Protein AF-A0A0H5QFM5-F1 (afdb_monomer)

Mean predicted aligned error: 4.6 Å

Nearest PDB structures (foldseek):
  1una-assembly1_B  TM=2.976E-01  e=1.088E+00  Enterobacteria phage GA
  7pfp-assembly1_C  TM=3.178E-01  e=2.540E+00  Homo sapiens
  6tql-assembly1_C  TM=3.224E-01  e=4.653E+00  Homo sapiens

Structure (mmCIF, N/CA/C/O backbone):
data_AF-A0A0H5QFM5-F1
#
_entry.id   AF-A0A0H5QFM5-F1
#
loop_
_atom_site.group_PDB
_atom_site.id
_atom_site.type_symbol
_atom_site.label_atom_id
_atom_site.label_alt_id
_atom_site.label_comp_id
_atom_site.label_asym_id
_atom_site.label_entity_id
_atom_site.label_seq_id
_atom_site.pdbx_PDB_ins_code
_atom_site.Cartn_x
_atom_site.Cartn_y
_atom_site.Cartn_z
_atom_site.occupancy
_atom_site.B_iso_or_equiv
_atom_site.auth_seq_id
_atom_site.auth_comp_id
_atom_site.auth_asym_id
_atom_site.auth_atom_id
_atom_site.pdbx_PDB_model_num
ATOM 1 N N . MET A 1 1 ? 22.438 1.402 -10.620 1.00 63.16 1 MET A N 1
ATOM 2 C CA . MET A 1 1 ? 21.462 0.391 -11.087 1.00 63.16 1 MET A CA 1
ATOM 3 C C . MET A 1 1 ? 21.282 -0.649 -10.000 1.00 63.16 1 MET A C 1
ATOM 5 O O . MET A 1 1 ? 22.276 -1.055 -9.407 1.00 63.16 1 MET A O 1
ATOM 9 N N . SER A 1 2 ? 20.045 -1.045 -9.711 1.00 68.06 2 SER A N 1
ATOM 10 C CA . SER A 1 2 ? 19.729 -2.032 -8.675 1.00 68.06 2 SER A CA 1
ATOM 11 C C . SER A 1 2 ? 19.242 -3.313 -9.339 1.00 68.06 2 SER A C 1
ATOM 13 O O . SER A 1 2 ? 18.136 -3.308 -9.856 1.00 68.06 2 SER A O 1
ATOM 15 N N . ARG A 1 3 ? 20.011 -4.414 -9.294 1.00 82.94 3 ARG A N 1
ATOM 16 C CA . ARG A 1 3 ? 19.620 -5.727 -9.872 1.00 82.94 3 ARG A CA 1
ATOM 17 C C . ARG A 1 3 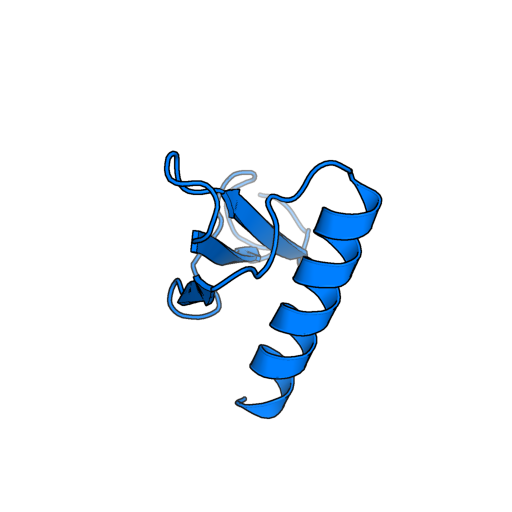? 18.407 -6.382 -9.180 1.00 82.94 3 ARG A C 1
ATOM 19 O O . ARG A 1 3 ? 18.152 -7.569 -9.354 1.00 82.94 3 ARG A O 1
ATOM 26 N N . TYR A 1 4 ? 17.695 -5.630 -8.355 1.00 83.44 4 TYR A N 1
ATOM 27 C CA . TYR A 1 4 ? 16.574 -6.069 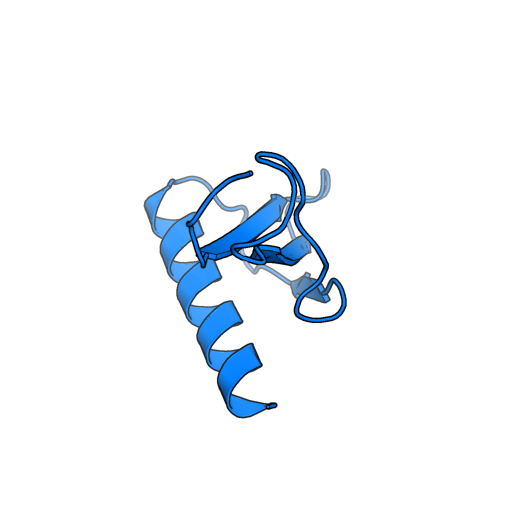-7.552 1.00 83.44 4 TYR A CA 1
ATOM 28 C C . TYR A 1 4 ? 15.273 -5.923 -8.351 1.00 83.44 4 TYR A C 1
ATOM 30 O O . TYR A 1 4 ? 14.924 -4.824 -8.780 1.00 83.44 4 TYR A O 1
ATOM 38 N N . ASN A 1 5 ? 14.563 -7.038 -8.532 1.00 89.75 5 ASN A N 1
ATOM 39 C CA . ASN A 1 5 ? 13.151 -7.039 -8.900 1.00 89.75 5 ASN A CA 1
ATOM 40 C C . ASN A 1 5 ? 12.334 -7.087 -7.606 1.00 89.75 5 ASN A C 1
ATOM 42 O O . ASN A 1 5 ? 12.603 -7.934 -6.753 1.00 89.75 5 ASN A O 1
ATOM 46 N N . GLY A 1 6 ? 11.364 -6.194 -7.444 1.00 91.19 6 GLY A N 1
ATOM 47 C CA . GLY A 1 6 ? 10.648 -6.067 -6.181 1.00 91.19 6 GLY A CA 1
ATOM 48 C C . GLY A 1 6 ? 9.276 -5.441 -6.322 1.00 91.19 6 GLY A C 1
ATOM 49 O O . GLY A 1 6 ? 9.015 -4.695 -7.263 1.00 91.19 6 GLY A O 1
ATOM 50 N N . ILE A 1 7 ? 8.428 -5.726 -5.339 1.00 92.00 7 ILE A N 1
ATOM 51 C CA . ILE A 1 7 ? 7.130 -5.087 -5.144 1.00 92.00 7 ILE A CA 1
ATOM 52 C C . ILE A 1 7 ? 7.174 -4.333 -3.817 1.00 92.00 7 ILE A C 1
ATOM 54 O O . ILE A 1 7 ? 7.685 -4.842 -2.819 1.00 92.00 7 ILE A O 1
ATOM 58 N N . ARG A 1 8 ? 6.637 -3.116 -3.813 1.00 92.75 8 ARG A N 1
ATOM 59 C CA . ARG A 1 8 ? 6.405 -2.308 -2.618 1.00 92.75 8 ARG A CA 1
ATOM 60 C C . ARG A 1 8 ? 4.912 -2.059 -2.505 1.00 92.75 8 ARG A C 1
ATOM 62 O O . ARG A 1 8 ? 4.304 -1.557 -3.447 1.00 92.75 8 ARG A O 1
ATOM 69 N N . VAL A 1 9 ? 4.352 -2.388 -1.348 1.00 92.75 9 VAL A N 1
ATOM 70 C CA . VAL A 1 9 ? 2.960 -2.094 -1.017 1.00 92.75 9 VAL A CA 1
ATOM 71 C C . VAL A 1 9 ? 2.948 -1.107 0.135 1.00 92.75 9 VAL A C 1
ATOM 73 O O . VAL A 1 9 ? 3.547 -1.366 1.177 1.00 92.75 9 VAL A O 1
ATOM 76 N N . THR A 1 10 ? 2.277 0.018 -0.067 1.00 91.44 10 THR A N 1
ATOM 77 C CA . THR A 1 10 ? 2.109 1.060 0.943 1.00 91.44 10 THR A CA 1
ATOM 78 C C . THR A 1 10 ? 0.624 1.247 1.199 1.00 91.44 10 THR A C 1
ATOM 80 O O . THR A 1 10 ? -0.139 1.449 0.256 1.00 91.44 10 THR A O 1
ATOM 83 N N . ILE A 1 11 ? 0.230 1.211 2.471 1.00 87.69 11 ILE A N 1
ATOM 84 C CA . ILE A 1 11 ? -1.096 1.629 2.920 1.00 87.69 11 ILE A CA 1
ATOM 85 C C . ILE A 1 11 ? -0.925 2.886 3.762 1.00 87.69 11 ILE A C 1
ATOM 87 O O . ILE A 1 11 ? -0.138 2.909 4.706 1.00 87.69 11 ILE A O 1
ATOM 91 N N . THR A 1 12 ? -1.645 3.945 3.408 1.00 87.75 12 THR A N 1
ATOM 92 C CA . THR A 1 12 ? -1.640 5.210 4.146 1.00 87.75 12 THR A CA 1
ATOM 93 C C . THR A 1 12 ? -3.046 5.504 4.637 1.00 87.75 12 THR A C 1
ATOM 95 O O . THR A 1 12 ? -3.942 5.725 3.825 1.00 87.75 12 THR A O 1
ATOM 98 N N . ALA A 1 13 ? -3.243 5.495 5.955 1.00 81.56 13 ALA A N 1
ATOM 99 C CA . ALA A 1 13 ? -4.518 5.866 6.553 1.00 81.56 13 ALA A CA 1
ATOM 100 C C . ALA A 1 13 ? -4.833 7.346 6.273 1.00 81.56 13 ALA A C 1
ATOM 102 O O . ALA A 1 13 ? -3.968 8.216 6.402 1.00 81.56 13 ALA A O 1
ATOM 103 N N . SER A 1 14 ? -6.073 7.623 5.881 1.00 77.50 14 SER A N 1
ATOM 104 C CA . SER A 1 14 ? -6.611 8.974 5.756 1.00 77.50 14 SER A CA 1
ATOM 105 C C . SER A 1 14 ? -6.749 9.604 7.149 1.00 77.50 14 SER A C 1
ATOM 107 O O . SER A 1 14 ? -7.087 8.897 8.101 1.00 77.50 14 SER A O 1
ATOM 109 N N . PRO A 1 15 ? -6.570 10.931 7.298 1.00 69.56 15 PRO A N 1
ATOM 110 C CA . PRO A 1 15 ? -6.775 11.628 8.571 1.00 69.56 15 PRO A CA 1
ATOM 111 C C . PRO A 1 15 ? -8.165 11.409 9.201 1.00 69.56 15 PRO A C 1
ATOM 113 O O . PRO A 1 15 ? -8.319 11.600 10.403 1.00 69.56 15 PRO A O 1
ATOM 116 N N . GLY A 1 16 ? -9.167 11.009 8.403 1.00 69.56 16 GLY A N 1
ATOM 117 C CA . GLY A 1 16 ? -10.533 10.684 8.841 1.00 69.56 16 GLY A CA 1
ATOM 118 C C . GLY A 1 16 ? -10.749 9.244 9.336 1.00 69.56 16 GLY A C 1
ATOM 119 O O . GLY A 1 16 ? -11.870 8.893 9.687 1.00 69.56 16 GLY A O 1
ATOM 120 N N . GLY A 1 17 ? -9.708 8.406 9.360 1.00 72.38 17 GLY A N 1
ATOM 121 C CA . GLY A 1 17 ? -9.677 7.123 10.075 1.00 72.38 17 GLY A CA 1
ATOM 122 C C . GLY A 1 17 ? -10.328 5.912 9.396 1.00 72.38 17 GLY A C 1
ATOM 123 O O . GLY A 1 17 ? -9.909 4.800 9.691 1.00 72.38 17 GLY A O 1
ATOM 124 N N . LEU A 1 18 ? -11.289 6.098 8.484 1.00 84.25 18 LEU A N 1
ATOM 125 C CA . LEU A 1 18 ? -12.041 4.992 7.848 1.00 84.25 18 LEU A CA 1
ATOM 126 C C . LEU A 1 18 ? -11.740 4.786 6.357 1.00 84.25 18 LEU A C 1
ATOM 128 O O . LEU A 1 18 ? -12.353 3.961 5.682 1.00 84.25 18 LEU A O 1
ATOM 132 N N . GLU A 1 19 ? -10.773 5.528 5.832 1.00 87.44 19 GLU A N 1
ATOM 133 C CA . GLU A 1 19 ? -10.271 5.349 4.475 1.00 87.44 19 GLU A CA 1
ATOM 134 C C . GLU A 1 19 ? -8.763 5.148 4.526 1.00 87.44 19 GLU A C 1
ATOM 136 O O . GLU A 1 19 ? -8.069 5.786 5.320 1.00 87.44 19 GLU A O 1
ATOM 141 N N . ALA A 1 20 ? -8.237 4.311 3.642 1.00 88.12 20 ALA A N 1
ATOM 142 C CA . ALA A 1 20 ? -6.810 4.231 3.396 1.00 88.12 20 ALA A CA 1
ATOM 143 C C . ALA A 1 20 ? -6.505 4.254 1.897 1.00 88.12 20 ALA A C 1
ATOM 145 O O . ALA A 1 20 ? -7.313 3.875 1.051 1.00 88.12 20 ALA A O 1
ATOM 146 N N . HIS A 1 21 ? -5.316 4.741 1.569 1.00 90.38 21 HIS A N 1
ATOM 147 C CA . HIS A 1 21 ? -4.796 4.779 0.214 1.00 90.38 21 HIS A CA 1
ATOM 148 C C . HIS A 1 21 ? -3.821 3.622 0.037 1.00 90.38 21 HIS A C 1
ATOM 150 O O . HIS A 1 21 ? -2.817 3.548 0.747 1.00 90.38 21 HIS A O 1
ATOM 156 N N . LEU A 1 22 ? -4.118 2.738 -0.911 1.00 90.75 22 LEU A N 1
ATOM 157 C CA . LEU A 1 22 ? -3.263 1.630 -1.304 1.00 90.75 22 LEU A CA 1
ATOM 158 C C . LEU A 1 22 ? -2.448 2.024 -2.536 1.00 90.75 22 LEU A C 1
ATOM 160 O O . LEU A 1 22 ? -2.996 2.387 -3.579 1.00 90.75 22 LEU A O 1
ATOM 164 N N . LEU A 1 23 ? -1.130 1.895 -2.424 1.00 95.00 23 LEU A N 1
ATOM 165 C CA . LEU A 1 23 ? -0.205 2.048 -3.536 1.00 95.00 23 LEU A CA 1
ATOM 166 C C . LEU A 1 23 ? 0.619 0.770 -3.691 1.00 95.00 23 LEU A C 1
ATOM 168 O O . LEU A 1 23 ? 1.335 0.374 -2.771 1.00 95.00 23 LEU A O 1
ATOM 172 N N . VAL A 1 24 ? 0.548 0.152 -4.870 1.00 94.75 24 VAL A N 1
ATOM 173 C CA . VAL A 1 24 ? 1.376 -1.003 -5.233 1.00 94.75 24 VAL A CA 1
ATOM 174 C C . VAL A 1 24 ? 2.314 -0.593 -6.355 1.00 94.75 24 VAL A C 1
ATOM 176 O O . VAL A 1 24 ? 1.888 -0.245 -7.458 1.00 94.75 24 VAL A O 1
ATOM 179 N N . GLN A 1 25 ? 3.606 -0.627 -6.062 1.00 95.25 25 GLN A N 1
ATOM 180 C CA . GLN A 1 25 ? 4.658 -0.230 -6.983 1.00 95.25 25 GLN A CA 1
ATOM 181 C C . GLN A 1 25 ? 5.563 -1.415 -7.275 1.00 95.25 25 GLN A C 1
ATOM 183 O O . GLN A 1 25 ? 5.815 -2.245 -6.400 1.00 95.25 25 GLN A O 1
ATOM 188 N N . HIS A 1 26 ? 6.098 -1.466 -8.486 1.00 93.81 26 HIS A N 1
ATOM 189 C CA . HIS A 1 26 ? 7.110 -2.436 -8.861 1.00 93.81 26 HIS A CA 1
ATOM 190 C C . HIS A 1 26 ? 8.438 -1.749 -9.146 1.00 93.81 26 HIS A C 1
ATOM 192 O O . HIS A 1 26 ? 8.513 -0.553 -9.443 1.00 93.81 26 HIS A O 1
ATOM 198 N N . LYS A 1 27 ? 9.497 -2.542 -9.050 1.00 94.19 27 LYS A N 1
ATOM 199 C CA . LYS A 1 27 ? 10.855 -2.131 -9.345 1.00 94.19 27 LYS A CA 1
ATOM 200 C C . LYS A 1 27 ? 11.395 -2.895 -10.538 1.00 94.19 27 LYS A C 1
ATOM 202 O O . LYS A 1 27 ?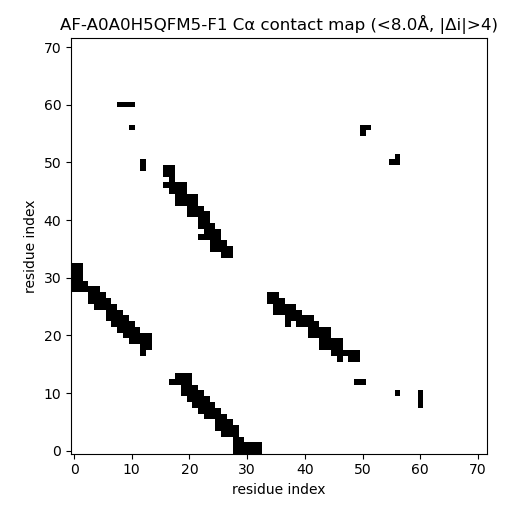 11.424 -4.123 -10.526 1.00 94.19 27 LYS A O 1
ATOM 207 N N . HIS A 1 28 ? 11.909 -2.169 -11.527 1.00 90.12 28 HIS A N 1
ATOM 208 C CA . HIS A 1 28 ? 12.631 -2.782 -12.633 1.00 90.12 28 HIS A CA 1
ATOM 209 C C . HIS A 1 28 ? 14.122 -3.005 -12.278 1.00 90.12 28 HIS A C 1
ATOM 211 O O . HIS A 1 28 ? 14.775 -2.062 -11.822 1.00 90.12 28 HIS A O 1
ATOM 217 N N . PRO A 1 29 ? 14.712 -4.191 -12.549 1.00 88.88 29 PRO A N 1
ATOM 218 C CA . PRO A 1 29 ? 16.119 -4.505 -12.236 1.00 88.88 29 PRO A CA 1
ATOM 219 C C . PRO A 1 29 ? 17.168 -3.623 -12.927 1.00 88.88 29 PRO A C 1
ATOM 221 O O . PRO A 1 29 ? 18.333 -3.589 -12.535 1.00 88.88 29 PRO A O 1
ATOM 224 N N . MET A 1 30 ? 16.776 -2.944 -14.003 1.00 88.88 30 MET A N 1
ATOM 225 C CA . MET A 1 30 ? 17.653 -2.011 -14.714 1.00 88.88 30 MET A CA 1
ATOM 226 C C . MET A 1 30 ? 17.416 -0.547 -14.336 1.00 88.88 30 MET A C 1
ATOM 228 O O . MET A 1 30 ? 18.148 0.318 -14.810 1.00 88.88 30 MET A O 1
ATOM 232 N N . GLY A 1 31 ? 16.433 -0.271 -13.476 1.00 87.31 31 GLY A N 1
ATOM 233 C CA . GLY A 1 31 ? 16.125 1.077 -13.013 1.00 87.31 31 GLY A CA 1
ATOM 234 C C . GLY A 1 31 ? 17.109 1.615 -11.968 1.00 87.31 31 GLY A C 1
ATOM 235 O O . GLY A 1 31 ? 18.013 0.922 -11.462 1.00 87.31 31 GLY A O 1
ATOM 236 N N . GLY A 1 32 ? 16.911 2.884 -11.616 1.00 89.06 32 GLY A N 1
ATOM 237 C CA . GLY A 1 32 ? 17.540 3.538 -10.469 1.00 89.06 32 GLY A CA 1
ATOM 238 C C . GLY A 1 32 ? 17.226 2.820 -9.151 1.00 89.06 32 GLY A C 1
ATOM 239 O O . GLY A 1 32 ? 16.305 2.011 -9.067 1.00 89.06 32 GLY A O 1
ATOM 240 N N . TRP A 1 33 ? 18.001 3.069 -8.090 1.00 84.44 33 TRP A N 1
ATOM 241 C CA . TRP A 1 33 ? 17.752 2.437 -6.782 1.00 84.44 33 TRP A CA 1
ATOM 242 C C . TRP A 1 33 ? 16.385 2.837 -6.199 1.00 84.44 33 TRP A C 1
ATOM 244 O O . TRP A 1 33 ? 15.624 1.963 -5.779 1.00 84.44 33 TRP A O 1
ATOM 254 N N . ASP A 1 34 ? 16.031 4.115 -6.313 1.00 88.06 34 ASP A N 1
ATOM 255 C CA . ASP A 1 34 ? 14.762 4.680 -5.831 1.00 88.06 34 ASP A CA 1
ATOM 256 C C . ASP A 1 34 ? 13.691 4.799 -6.920 1.00 88.06 34 ASP A C 1
ATOM 258 O O . ASP A 1 34 ? 12.642 5.403 -6.712 1.00 88.06 34 ASP A O 1
ATOM 262 N N . GLU A 1 35 ? 13.935 4.201 -8.085 1.00 91.38 35 GLU A N 1
ATOM 263 C CA . GLU A 1 35 ? 12.956 4.164 -9.162 1.00 91.38 35 GLU A CA 1
ATOM 264 C C . GLU A 1 35 ? 11.933 3.056 -8.895 1.00 91.38 35 GLU A C 1
ATOM 266 O O . GLU A 1 35 ? 12.261 1.862 -8.908 1.00 91.38 35 GLU A O 1
ATOM 271 N N . TRP A 1 36 ? 10.704 3.489 -8.625 1.00 93.25 36 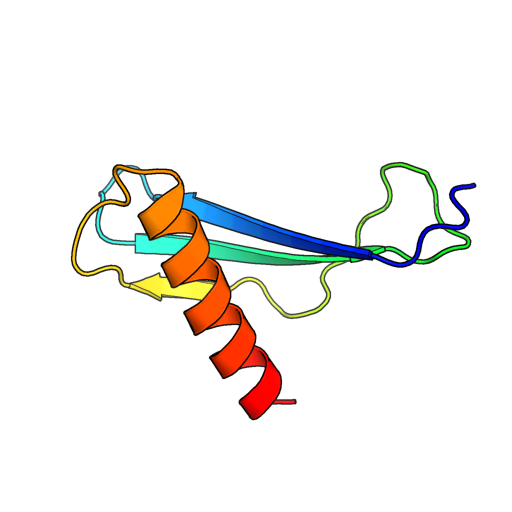TRP A N 1
ATOM 272 C CA . TRP A 1 36 ? 9.527 2.660 -8.401 1.00 93.25 36 TRP A CA 1
ATOM 273 C C . TRP A 1 36 ? 8.388 3.197 -9.256 1.00 93.25 36 TRP A C 1
ATOM 275 O O . TRP A 1 36 ? 8.095 4.392 -9.236 1.00 93.25 36 TRP A O 1
ATOM 285 N N . THR A 1 37 ? 7.732 2.312 -9.991 1.00 92.62 37 THR A N 1
ATOM 286 C CA . THR A 1 37 ? 6.644 2.650 -10.914 1.00 92.62 37 THR A CA 1
ATOM 287 C C . THR A 1 37 ? 5.351 1.998 -10.451 1.00 92.62 37 THR A C 1
ATOM 289 O O . THR A 1 37 ? 5.37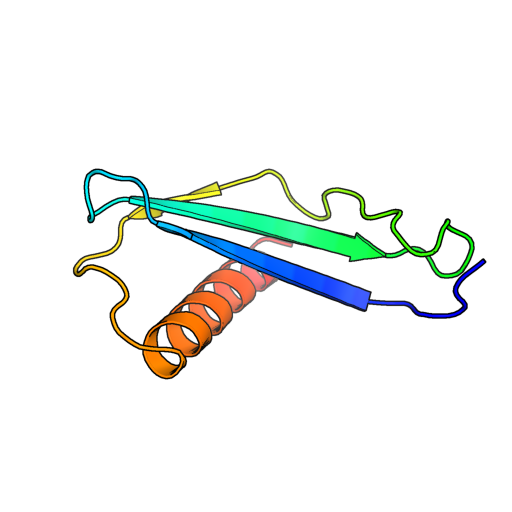9 0.940 -9.823 1.00 92.62 37 THR A O 1
ATOM 292 N N . SER A 1 38 ? 4.207 2.634 -10.719 1.00 93.38 38 SER A N 1
ATOM 293 C CA . SER A 1 38 ? 2.902 2.065 -10.352 1.00 93.38 38 SER A CA 1
ATOM 294 C C . SER A 1 38 ? 2.715 0.729 -11.064 1.00 93.38 38 SER A C 1
ATOM 296 O O . SER A 1 38 ? 2.825 0.671 -12.285 1.00 93.38 38 SER A O 1
ATOM 298 N N . PHE A 1 39 ? 2.463 -0.337 -10.304 1.00 92.62 39 PHE A N 1
ATOM 299 C CA . PHE A 1 39 ? 2.167 -1.655 -10.867 1.00 92.62 39 PHE A CA 1
ATOM 300 C C . PHE A 1 39 ? 0.684 -1.779 -11.214 1.00 92.62 39 PHE A C 1
ATOM 302 O O . PHE A 1 39 ? 0.331 -2.241 -12.293 1.00 92.62 39 PHE A O 1
ATOM 309 N N . VAL A 1 40 ? -0.173 -1.290 -10.317 1.00 91.50 40 VAL A N 1
ATOM 310 C CA . VAL A 1 40 ? -1.608 -1.098 -10.551 1.00 91.50 40 VAL A CA 1
ATOM 311 C C . VAL A 1 40 ? -1.993 0.349 -10.223 1.00 91.50 40 VAL A C 1
ATOM 313 O O . VAL A 1 40 ? -1.202 1.047 -9.570 1.00 91.50 40 VAL A O 1
ATOM 316 N N . PRO A 1 41 ? -3.153 0.846 -10.693 1.00 91.19 41 PRO A N 1
ATOM 317 C CA . PRO A 1 41 ? -3.654 2.157 -10.295 1.00 91.19 41 PRO A CA 1
ATOM 318 C C . PRO A 1 41 ? -3.789 2.270 -8.765 1.00 91.19 41 PRO A C 1
ATOM 320 O O . PRO A 1 41 ? -4.123 1.277 -8.121 1.00 91.19 41 PRO A O 1
ATOM 323 N N . PRO A 1 42 ? -3.544 3.448 -8.163 1.00 91.06 42 PRO A N 1
ATOM 324 C CA . PRO A 1 42 ? -3.787 3.658 -6.738 1.00 91.06 42 PRO A CA 1
ATOM 325 C C . PRO A 1 42 ? -5.261 3.437 -6.384 1.00 91.06 42 PRO A C 1
ATOM 327 O O . PRO A 1 42 ? -6.147 3.933 -7.084 1.00 91.06 42 PRO A O 1
ATOM 330 N N . GLU A 1 43 ? -5.521 2.752 -5.274 1.00 90.56 43 GLU A N 1
ATOM 331 C CA . GLU A 1 43 ? -6.879 2.422 -4.827 1.00 90.56 43 GLU A CA 1
ATOM 332 C C . GLU A 1 43 ? -7.194 3.097 -3.493 1.00 90.56 43 GLU A C 1
ATOM 334 O O . GLU A 1 43 ? -6.328 3.251 -2.627 1.00 90.56 43 GLU A O 1
ATOM 339 N N . ARG A 1 44 ? -8.454 3.505 -3.323 1.00 90.31 44 ARG A N 1
ATOM 340 C CA . ARG A 1 44 ? -8.998 3.878 -2.016 1.00 90.31 44 ARG A CA 1
ATOM 341 C C . ARG A 1 44 ? -9.719 2.672 -1.450 1.00 90.31 44 ARG A C 1
ATOM 343 O O . ARG A 1 44 ? -10.588 2.115 -2.116 1.00 90.31 44 ARG A O 1
ATOM 350 N N . ILE A 1 45 ? -9.357 2.301 -0.234 1.00 90.12 45 ILE A N 1
ATOM 351 C CA . ILE A 1 45 ? -9.954 1.182 0.483 1.00 90.12 45 ILE A CA 1
ATOM 352 C C . ILE A 1 45 ? -10.700 1.722 1.696 1.00 90.12 45 ILE A C 1
ATOM 354 O O . ILE A 1 45 ? -10.194 2.590 2.411 1.00 90.12 45 ILE A O 1
ATOM 358 N N . LEU A 1 46 ? -11.912 1.218 1.901 1.00 89.00 46 LEU A N 1
ATOM 359 C CA . LEU A 1 46 ? -12.643 1.426 3.143 1.00 89.00 46 LEU A CA 1
ATOM 360 C C . LEU A 1 46 ? -12.083 0.462 4.187 1.00 89.00 46 LEU A C 1
ATOM 362 O O . LEU A 1 46 ? -11.850 -0.710 3.884 1.00 89.00 46 LEU A O 1
ATOM 366 N N . ILE A 1 47 ? -11.842 0.972 5.389 1.00 87.25 47 ILE A N 1
ATOM 367 C CA . ILE A 1 47 ? -11.435 0.173 6.543 1.00 87.25 47 ILE A CA 1
ATOM 368 C C . ILE A 1 47 ? -12.474 0.356 7.643 1.00 87.25 47 ILE A C 1
ATOM 370 O O . ILE A 1 47 ? -12.921 1.474 7.893 1.00 87.25 47 ILE A O 1
ATOM 374 N N . ASP A 1 48 ? -12.871 -0.747 8.271 1.00 82.25 48 ASP A N 1
ATOM 375 C CA . ASP A 1 48 ? -13.901 -0.731 9.314 1.00 82.25 48 ASP A CA 1
ATOM 376 C C . ASP A 1 48 ? -13.391 -0.052 10.592 1.00 82.25 48 ASP A C 1
ATOM 378 O O . ASP A 1 48 ? -14.137 0.634 11.289 1.00 82.25 48 ASP A O 1
ATOM 382 N N . GLU A 1 49 ? -12.094 -0.208 10.868 1.00 81.62 49 GLU A N 1
ATOM 383 C CA . GLU A 1 49 ? -11.414 0.353 12.028 1.00 81.62 49 GLU A CA 1
ATOM 384 C C . GLU A 1 49 ? -10.045 0.928 11.623 1.00 81.62 49 GLU A C 1
ATOM 386 O O . GLU A 1 49 ? -9.403 0.413 10.697 1.00 81.62 49 GLU A O 1
ATOM 391 N N . PRO A 1 50 ? -9.563 1.984 12.304 1.00 81.75 50 PRO A N 1
ATOM 392 C CA . PRO A 1 50 ? -8.220 2.501 12.081 1.00 81.75 50 PRO A CA 1
ATOM 393 C C . PRO A 1 50 ? -7.153 1.432 12.340 1.00 81.75 50 PRO A C 1
ATOM 395 O O . PRO A 1 50 ? -7.136 0.804 13.395 1.00 81.75 50 PRO A O 1
ATOM 398 N N . VAL A 1 51 ? -6.209 1.287 11.407 1.00 82.19 51 VAL A N 1
ATOM 399 C CA . VAL A 1 51 ? -5.063 0.380 11.563 1.00 82.19 51 VAL A CA 1
ATOM 400 C C . VAL A 1 51 ? -4.199 0.850 12.736 1.00 82.19 51 VAL A C 1
ATOM 402 O O . VAL A 1 51 ? -3.572 1.909 12.672 1.00 82.19 51 VAL A O 1
ATOM 405 N N . SER A 1 52 ? -4.160 0.056 13.802 1.00 82.94 52 SER A N 1
ATOM 406 C CA . SER A 1 52 ? -3.544 0.408 15.086 1.00 82.94 52 SER A CA 1
ATOM 407 C C . SER A 1 52 ? -2.242 -0.349 15.365 1.00 82.94 52 SER A C 1
ATOM 409 O O . SER A 1 52 ? -1.461 0.043 16.235 1.00 82.94 52 SER A O 1
ATOM 411 N N . SER A 1 53 ? -1.968 -1.411 14.599 1.00 86.19 53 SER A N 1
ATOM 412 C CA . SER A 1 53 ? -0.779 -2.246 14.759 1.00 86.19 53 SER A CA 1
ATOM 413 C C . SER A 1 53 ? -0.128 -2.638 13.428 1.00 86.19 53 SER A C 1
ATOM 415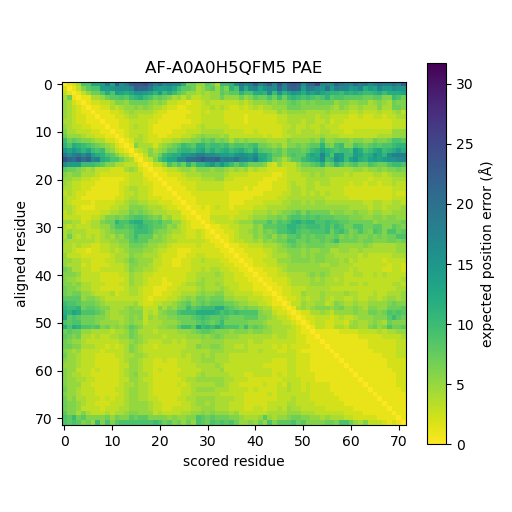 O O . SER A 1 53 ? -0.766 -2.708 12.377 1.00 86.19 53 SER A O 1
ATOM 417 N N . SER A 1 54 ? 1.170 -2.965 13.466 1.00 87.12 54 SER A N 1
ATOM 418 C CA . SER A 1 54 ? 1.889 -3.481 12.289 1.00 87.12 54 SER A CA 1
ATOM 419 C C . SER A 1 54 ? 1.302 -4.796 11.770 1.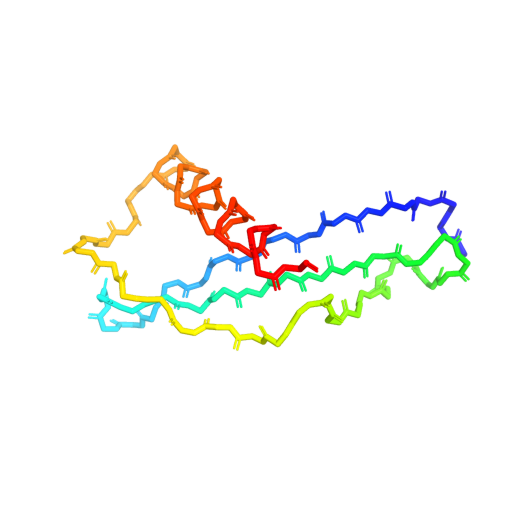00 87.12 54 SER A C 1
ATOM 421 O O . SER A 1 54 ? 1.419 -5.094 10.584 1.00 87.12 54 SER A O 1
ATOM 423 N N . ARG A 1 55 ? 0.681 -5.595 12.648 1.00 90.56 55 ARG A N 1
ATOM 424 C CA . ARG A 1 55 ? 0.030 -6.851 12.269 1.00 90.56 55 ARG A CA 1
ATOM 425 C C . ARG A 1 55 ? -1.226 -6.590 11.442 1.00 90.56 55 ARG A C 1
ATOM 427 O O . ARG A 1 55 ? -1.332 -7.146 10.356 1.00 90.56 55 ARG A O 1
ATOM 434 N N . GLU A 1 56 ? -2.113 -5.717 11.915 1.00 86.81 56 GLU A N 1
ATOM 435 C CA . GLU A 1 56 ? -3.309 -5.300 11.165 1.00 86.81 56 GLU A CA 1
ATOM 436 C C . GLU A 1 56 ? -2.929 -4.707 9.806 1.00 86.81 56 GLU A C 1
ATOM 438 O O . GLU A 1 56 ? -3.537 -5.034 8.789 1.00 86.81 56 GLU A O 1
ATOM 443 N N . ALA A 1 57 ? -1.866 -3.895 9.763 1.00 84.88 57 ALA A N 1
ATOM 444 C CA . ALA A 1 57 ? -1.356 -3.349 8.510 1.00 84.88 57 ALA A CA 1
ATOM 445 C C . ALA A 1 57 ? -0.946 -4.459 7.524 1.00 84.88 57 ALA A C 1
ATOM 447 O O . ALA A 1 57 ? -1.276 -4.384 6.342 1.00 84.88 57 ALA A O 1
ATOM 448 N N . LEU A 1 58 ? -0.250 -5.500 7.998 1.00 90.06 58 LEU A N 1
ATOM 449 C CA . LEU A 1 58 ? 0.158 -6.638 7.168 1.00 90.06 58 LEU A CA 1
ATOM 450 C C . LEU A 1 58 ? -1.031 -7.483 6.701 1.00 90.06 58 LEU A C 1
ATOM 452 O O . LEU A 1 58 ? -1.059 -7.891 5.542 1.00 90.06 58 LEU A O 1
ATOM 456 N N . GLU A 1 59 ? -2.006 -7.736 7.573 1.00 91.38 59 GLU A N 1
ATOM 457 C CA . GLU A 1 59 ? -3.225 -8.481 7.235 1.00 91.38 59 GLU A CA 1
ATOM 458 C C . GLU A 1 59 ? -4.051 -7.732 6.177 1.00 91.38 59 GLU A C 1
ATOM 460 O O . GLU A 1 59 ? -4.494 -8.329 5.190 1.00 91.38 59 GLU A O 1
ATOM 465 N N . LEU A 1 60 ? -4.164 -6.407 6.310 1.00 88.81 60 LEU A N 1
ATOM 466 C CA . LEU A 1 60 ? -4.809 -5.556 5.318 1.00 88.81 60 LEU A CA 1
ATOM 467 C C . LEU A 1 60 ? -4.052 -5.579 3.983 1.00 88.81 60 LEU A C 1
ATOM 469 O O . LEU A 1 60 ? -4.670 -5.795 2.942 1.00 88.81 60 LEU A O 1
ATOM 473 N N . ILE A 1 61 ? -2.720 -5.434 3.999 1.00 90.62 61 ILE A N 1
ATOM 474 C CA . ILE A 1 61 ? -1.880 -5.552 2.794 1.00 90.62 61 ILE A CA 1
ATOM 475 C C . ILE A 1 61 ? -2.103 -6.903 2.109 1.00 90.62 61 ILE A C 1
ATOM 477 O O . ILE A 1 61 ? -2.317 -6.941 0.898 1.00 90.62 61 I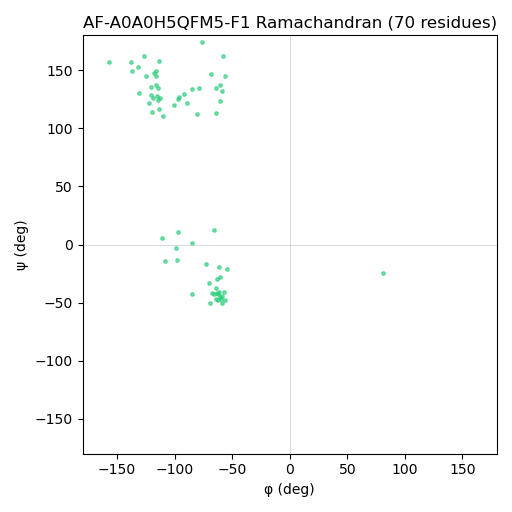LE A O 1
ATOM 481 N N . LEU A 1 62 ? -2.082 -8.004 2.864 1.00 92.94 62 LEU A N 1
ATOM 482 C CA . LEU A 1 62 ? -2.273 -9.351 2.328 1.00 92.94 62 LEU A CA 1
ATOM 483 C C . LEU A 1 62 ? -3.640 -9.500 1.648 1.00 92.94 62 LEU A C 1
ATOM 485 O O . LEU A 1 62 ? -3.715 -10.006 0.525 1.00 92.94 62 LEU A O 1
ATOM 489 N N . SER A 1 63 ? -4.705 -9.035 2.305 1.00 91.94 63 SER A N 1
ATOM 490 C CA . SER A 1 63 ? -6.066 -9.052 1.759 1.00 91.94 63 SER A CA 1
ATOM 491 C C . SER A 1 63 ? -6.148 -8.269 0.447 1.00 91.94 63 SER A C 1
ATOM 493 O O . SER A 1 63 ? -6.588 -8.803 -0.573 1.00 91.94 63 SER A O 1
ATOM 495 N N . GLN A 1 64 ? -5.632 -7.037 0.430 1.00 90.62 64 GLN A N 1
ATOM 496 C CA . GLN A 1 64 ? -5.679 -6.178 -0.753 1.00 90.62 64 GLN A CA 1
ATOM 497 C C . GLN A 1 64 ? -4.846 -6.722 -1.920 1.00 90.62 64 GLN A C 1
ATOM 499 O O . GLN A 1 64 ? -5.312 -6.746 -3.058 1.00 90.62 64 GLN A O 1
ATOM 504 N N . VAL A 1 65 ? -3.637 -7.226 -1.655 1.00 91.38 65 VAL A N 1
ATOM 505 C CA . VAL A 1 65 ? -2.796 -7.862 -2.683 1.00 91.38 65 VAL A CA 1
ATOM 506 C C . VAL A 1 65 ? -3.488 -9.092 -3.269 1.00 91.38 65 VAL A C 1
ATOM 508 O O . VAL A 1 65 ? -3.473 -9.274 -4.484 1.00 91.38 65 VAL A O 1
ATOM 511 N N . THR A 1 66 ? -4.145 -9.904 -2.437 1.00 93.81 66 THR A N 1
ATOM 512 C CA . THR A 1 66 ? -4.909 -11.070 -2.906 1.00 93.81 66 THR A CA 1
ATOM 513 C C . THR A 1 66 ? -6.031 -10.649 -3.857 1.00 93.81 66 THR A C 1
ATOM 515 O O . THR A 1 66 ? -6.170 -11.230 -4.932 1.00 93.81 66 THR A O 1
ATOM 518 N N . GLN A 1 67 ? -6.784 -9.599 -3.514 1.00 91.00 67 GLN A N 1
ATOM 519 C CA . GLN A 1 67 ? -7.838 -9.063 -4.380 1.00 91.00 67 GLN A CA 1
ATOM 520 C C . GLN A 1 67 ? -7.288 -8.492 -5.690 1.00 91.00 67 GLN A C 1
ATOM 522 O O . GLN A 1 67 ? -7.927 -8.629 -6.728 1.00 91.00 67 GLN A O 1
ATOM 527 N N . ILE A 1 68 ? -6.124 -7.835 -5.672 1.00 90.56 68 ILE A N 1
ATOM 528 C CA . ILE A 1 68 ? -5.465 -7.351 -6.895 1.00 90.56 68 ILE A CA 1
ATOM 529 C C . ILE A 1 68 ? -5.107 -8.528 -7.804 1.00 90.56 68 ILE A C 1
ATOM 531 O O . ILE A 1 68 ? -5.423 -8.498 -8.988 1.00 90.56 68 ILE A O 1
ATOM 535 N N . LEU A 1 69 ? -4.498 -9.583 -7.257 1.00 91.19 69 LEU A N 1
ATOM 536 C CA . LEU A 1 69 ? -4.085 -10.754 -8.035 1.00 91.19 69 LEU A CA 1
ATOM 537 C C . LEU A 1 69 ? -5.266 -11.497 -8.671 1.00 91.19 69 LEU A C 1
ATOM 539 O O . LEU A 1 69 ? -5.100 -12.078 -9.732 1.00 91.19 69 LEU A O 1
ATOM 543 N N . GLN A 1 70 ? -6.450 -11.467 -8.055 1.00 93.75 70 GLN A N 1
ATOM 544 C CA . GLN A 1 70 ? -7.670 -12.055 -8.625 1.00 93.75 70 GLN A CA 1
ATOM 545 C C . GLN A 1 70 ? -8.246 -11.259 -9.809 1.00 93.75 70 GLN A C 1
ATOM 547 O O . GLN A 1 70 ? -9.096 -11.777 -10.530 1.00 93.75 70 GLN A O 1
ATOM 552 N N . ARG A 1 71 ? -7.836 -9.996 -9.975 1.00 89.38 71 ARG A N 1
ATOM 553 C CA . ARG A 1 71 ? -8.314 -9.080 -11.023 1.00 89.38 71 ARG A CA 1
ATOM 554 C C . ARG A 1 71 ? -7.373 -9.005 -12.233 1.00 89.38 71 ARG A C 1
ATOM 556 O O . ARG A 1 71 ? -7.770 -8.429 -13.246 1.00 89.38 71 ARG A O 1
ATOM 563 N N . LEU A 1 72 ? -6.150 -9.523 -12.100 1.00 85.19 72 LEU A N 1
ATOM 564 C CA . LEU A 1 72 ? -5.137 -9.619 -13.158 1.00 85.19 72 LEU A CA 1
ATOM 565 C C . LEU A 1 72 ? -5.318 -10.904 -13.970 1.00 85.19 72 LEU A C 1
ATOM 567 O O . LEU A 1 72 ? -5.094 -10.830 -15.198 1.00 85.19 72 LEU A O 1
#

Foldseek 3Di:
DAQDWDKDWDWAADPVFFKIKIFIWIDDSPDDPPDTHGPDDIDIDTHPGHDDDPVSVVVVSVVVVVVVVVVD

Secondary structure (DSSP, 8-state):
-----EEEEEEEE-TTS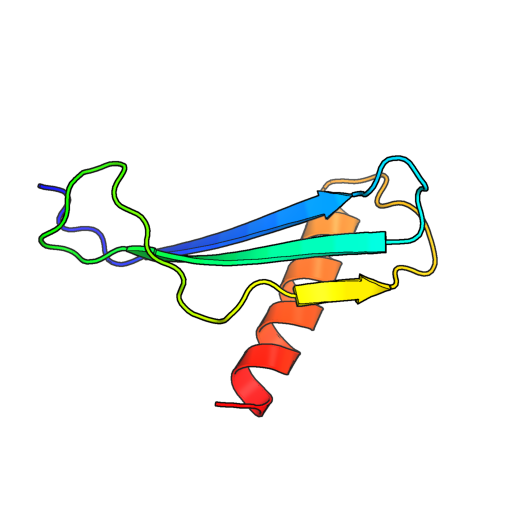SEEEEEEEEE-TTS-TT--EESS--EEEE-SS---SHHHHHHHHHHHHHHHHTT-

Sequence (72 aa):
MSRYNGIRVTITASPGGLEAHLLVQHKHPMGGWDEWTSFVPPERILIDEPVSSSREALELILSQVTQILQRL

pLDDT: mean 87.74, std 6.48, range [63.16, 95.25]

Radius of gyration: 13.57 Å; Cα contacts (8 Å, |Δi|>4): 109; chains: 1; bounding box: 35×24×30 Å

Organism: NCBI:txid198431

Solvent-accessible surface area (backbone atoms only — not comparable to full-atom values): 4253 Å² total; per-residue (Å²): 111,30,84,52,71,49,77,48,78,46,79,44,75,40,98,84,43,42,40,29,41,39,42,42,28,33,31,53,39,80,32,50,79,88,46,66,44,76,66,51,82,74,42,81,42,82,40,98,60,62,79,83,45,77,63,54,48,50,55,51,48,51,54,52,52,52,57,52,64,76,74,109